Protein AF-A0A093T1C6-F1 (afdb_monomer)

Radius of gyration: 16.37 Å; Cα contacts (8 Å, |Δi|>4): 66; chains: 1; bounding box: 30×38×41 Å

Organism: NCBI:txid328815

pLDDT: mean 87.46, std 9.95, range [58.88, 98.19]

Nearest PDB structures (foldseek):
  8exf-assembly1_A  TM=9.272E-01  e=1.004E-05  Homo sapiens
  6w3j-assembly1_A  TM=9.288E-01  e=1.586E-05  Homo sapiens
  6w3i-assembly1_A  TM=8.935E-01  e=2.504E-05  Homo sapiens
  7cqz-assembly1_A  TM=9.445E-01  e=8.650E-05  Mus musculus
  8eqb-assembly1_B  TM=9.556E-01  e=5.037E-04  Homo sapiens

InterPro domains:
  IPR012937 Terminal nucleotidyltransferase [PF07984] (1-75)
  IPR012937 Terminal nucleotidyltransferase [PTHR12974] (1-75)

Solvent-accessible surface area (backbone atoms only — not comparable to full-atom values): 4862 Å² total; per-residue (Å²): 136,86,80,64,72,79,46,75,44,72,36,64,47,36,42,52,38,71,77,37,81,87,72,82,59,67,60,86,57,86,43,76,46,74,45,60,80,67,93,45,72,67,50,50,50,51,52,52,53,53,52,44,51,53,55,60,70,70,50,62,90,89,57,74,62,92,81,63,46,68,74,73,70,74,114

Foldseek 3Di:
DDWDFPDKDWDDLLVVCVVDPPPPGDPPDTDIDTPTDDPDVVVVVVVLVVVLVVVLVPDDPPDDSPPDDSVNSVD

Secondary structure (DSSP, 8-state):
-PPPEEEEEEEHHHHHHHHSTT-S----S-EEEEEE---SHHHHHHHHHHHHHHHHHTS-TTS-GGG--HHHHH-

Sequence (75 aa):
KQIHVRDIRLNGSTASHILVKQNGTSYKDLDIIFGVELPSELEFQIVKEAVLNCLLDLLPKCVNKQKITAQTMKD

Mean predicted aligned error: 5.91 Å

Structure (mmCIF, N/CA/C/O backbone):
data_AF-A0A093T1C6-F1
#
_entry.id   AF-A0A093T1C6-F1
#
loop_
_atom_site.group_PDB
_atom_site.id
_atom_site.type_symbol
_atom_site.label_atom_id
_atom_site.label_alt_id
_atom_site.label_comp_id
_atom_site.label_asym_id
_atom_site.label_entity_id
_atom_site.label_seq_id
_atom_site.pdbx_PDB_ins_code
_atom_site.Cartn_x
_atom_site.Cartn_y
_atom_site.Cartn_z
_atom_site.occupancy
_atom_site.B_iso_or_equiv
_atom_site.auth_seq_id
_atom_site.auth_comp_id
_atom_site.auth_asym_id
_atom_site.auth_atom_id
_atom_site.pdbx_PDB_model_num
ATOM 1 N N . LYS A 1 1 ? -11.985 6.865 9.431 1.00 64.31 1 LYS A N 1
ATOM 2 C CA . LYS A 1 1 ? -11.627 7.856 8.382 1.00 64.31 1 LYS A CA 1
ATOM 3 C C . LYS A 1 1 ? -11.292 7.093 7.108 1.00 64.31 1 LYS A C 1
ATOM 5 O O . LYS A 1 1 ? -10.707 6.026 7.219 1.00 64.31 1 LYS A O 1
ATOM 10 N N . GLN A 1 2 ? -11.686 7.596 5.941 1.00 79.88 2 G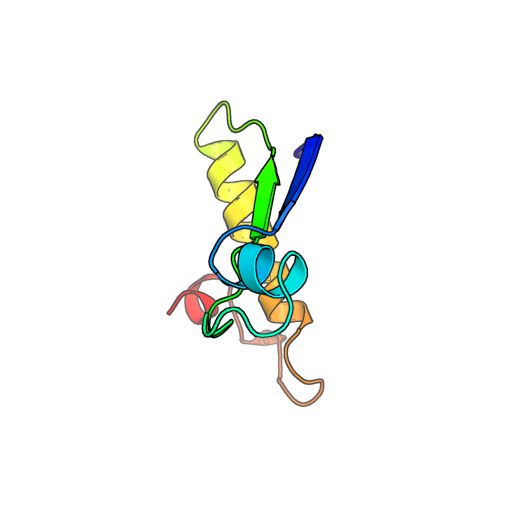LN A N 1
ATOM 11 C CA . GLN A 1 2 ? -11.379 6.971 4.653 1.00 79.88 2 GLN A CA 1
ATOM 12 C C . GLN A 1 2 ? -10.168 7.679 4.037 1.00 79.88 2 GLN A C 1
ATOM 14 O O . GLN A 1 2 ? -10.173 8.903 3.945 1.00 79.88 2 GLN A O 1
ATOM 19 N N . ILE A 1 3 ? -9.140 6.922 3.646 1.00 94.06 3 ILE A N 1
ATOM 20 C CA . ILE A 1 3 ? -8.003 7.443 2.877 1.00 94.06 3 ILE A CA 1
ATOM 21 C C . ILE A 1 3 ? -8.326 7.257 1.398 1.00 94.06 3 ILE A C 1
ATOM 23 O O . ILE A 1 3 ? -8.636 6.147 0.966 1.00 94.06 3 ILE A O 1
ATOM 27 N N . HIS A 1 4 ? -8.278 8.341 0.627 1.00 94.94 4 HIS A N 1
ATOM 28 C CA . HIS A 1 4 ? -8.489 8.272 -0.812 1.00 94.94 4 H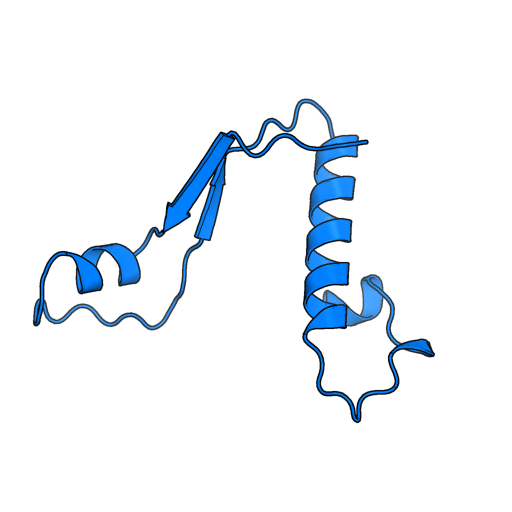IS A CA 1
ATOM 29 C C . HIS A 1 4 ? -7.194 7.845 -1.516 1.00 94.94 4 HIS A C 1
ATOM 31 O O . HIS A 1 4 ? -6.168 8.517 -1.408 1.00 94.94 4 HIS A O 1
ATOM 37 N N . VAL A 1 5 ? -7.251 6.723 -2.234 1.00 97.12 5 VAL A N 1
ATOM 38 C CA . VAL A 1 5 ? -6.159 6.237 -3.086 1.00 97.12 5 VAL A CA 1
ATOM 39 C C . VAL A 1 5 ? -6.379 6.789 -4.489 1.00 97.12 5 VAL A C 1
ATOM 41 O O . VAL A 1 5 ? -7.312 6.375 -5.172 1.00 97.12 5 VAL A O 1
ATOM 44 N N . ARG A 1 6 ? -5.531 7.733 -4.907 1.00 97.94 6 ARG A N 1
ATOM 45 C CA . ARG A 1 6 ? -5.611 8.371 -6.231 1.00 97.94 6 ARG A CA 1
ATOM 46 C C . ARG A 1 6 ? -5.122 7.445 -7.336 1.00 97.94 6 ARG A C 1
ATOM 48 O O . ARG A 1 6 ? -5.709 7.400 -8.410 1.00 97.94 6 ARG A O 1
ATOM 55 N N . ASP A 1 7 ? -4.046 6.714 -7.064 1.00 98.19 7 ASP A N 1
ATOM 56 C CA . ASP A 1 7 ? -3.458 5.757 -7.992 1.00 98.19 7 ASP A CA 1
ATOM 57 C C . ASP A 1 7 ? -2.695 4.652 -7.250 1.00 98.19 7 ASP A C 1
ATOM 59 O O . ASP A 1 7 ? -2.378 4.768 -6.062 1.00 98.19 7 ASP A O 1
ATOM 63 N N . ILE A 1 8 ? -2.422 3.564 -7.969 1.00 98.12 8 ILE A N 1
ATOM 64 C CA . ILE A 1 8 ? -1.573 2.462 -7.523 1.00 98.12 8 ILE A CA 1
ATOM 65 C C . ILE A 1 8 ? -0.572 2.200 -8.642 1.00 98.12 8 ILE A C 1
ATOM 67 O O . ILE A 1 8 ? -0.961 2.020 -9.798 1.00 98.12 8 ILE A O 1
ATOM 71 N N . ARG A 1 9 ? 0.717 2.190 -8.312 1.00 98.06 9 ARG A N 1
ATOM 72 C CA . ARG A 1 9 ? 1.803 2.019 -9.280 1.00 98.06 9 ARG A CA 1
ATOM 73 C C . ARG A 1 9 ? 2.704 0.873 -8.868 1.00 98.06 9 ARG A C 1
ATOM 75 O O . ARG A 1 9 ? 3.003 0.700 -7.690 1.00 98.06 9 ARG A O 1
ATOM 82 N N . LEU A 1 10 ? 3.176 0.136 -9.862 1.00 96.62 10 LEU A N 1
ATOM 83 C CA . LEU A 1 10 ? 4.279 -0.796 -9.701 1.00 96.62 10 LEU A CA 1
ATOM 84 C C . LEU A 1 10 ? 5.584 -0.058 -10.004 1.00 96.62 10 LEU A C 1
ATOM 86 O O . LEU A 1 10 ? 5.678 0.639 -11.015 1.00 96.62 10 LEU A O 1
ATOM 90 N N . ASN A 1 11 ? 6.573 -0.214 -9.134 1.00 94.44 11 ASN A N 1
ATOM 91 C CA . ASN A 1 11 ? 7.880 0.414 -9.270 1.00 94.44 11 ASN A CA 1
ATOM 92 C C . ASN A 1 11 ? 9.004 -0.639 -9.287 1.00 94.44 11 ASN A C 1
ATOM 94 O O . ASN A 1 11 ? 8.758 -1.849 -9.298 1.00 94.44 11 ASN A O 1
ATOM 98 N N . GLY A 1 12 ? 10.245 -0.161 -9.330 1.00 92.69 12 GLY A N 1
ATOM 99 C CA . GLY A 1 12 ? 11.433 -0.980 -9.139 1.00 92.69 12 GLY A CA 1
ATOM 100 C C . GLY A 1 12 ? 11.801 -1.828 -10.352 1.00 92.69 12 GLY A C 1
ATOM 101 O O . GLY A 1 12 ? 11.344 -1.611 -11.483 1.00 92.69 12 GLY A O 1
ATOM 102 N N . SER A 1 13 ? 12.664 -2.817 -10.117 1.00 90.88 13 SER A N 1
ATOM 103 C CA . SER A 1 13 ? 13.137 -3.710 -11.179 1.00 90.88 13 SER A CA 1
ATOM 104 C C . SER A 1 13 ? 12.006 -4.555 -11.762 1.00 90.88 13 SER A C 1
ATOM 106 O O . SER A 1 13 ? 12.053 -4.884 -12.945 1.00 90.88 13 SER A O 1
ATOM 108 N N . THR A 1 14 ? 10.953 -4.832 -10.989 1.00 91.88 14 THR A N 1
ATOM 109 C CA . THR A 1 14 ? 9.779 -5.567 -11.473 1.00 91.88 14 THR A CA 1
ATOM 110 C C . THR A 1 14 ? 9.037 -4.799 -12.567 1.00 91.88 14 THR A C 1
ATOM 112 O O . THR A 1 14 ? 8.710 -5.387 -13.599 1.00 91.88 14 THR A O 1
ATOM 115 N N . ALA A 1 15 ? 8.848 -3.481 -12.426 1.00 92.81 15 ALA A N 1
ATOM 116 C CA . ALA A 1 15 ? 8.277 -2.665 -13.502 1.00 92.81 15 ALA A CA 1
ATOM 117 C C . ALA A 1 15 ? 9.148 -2.711 -14.773 1.00 92.81 15 ALA A C 1
ATOM 119 O O . ALA A 1 15 ? 8.642 -2.897 -15.881 1.00 92.81 15 ALA A O 1
ATOM 120 N N . SER A 1 16 ? 10.472 -2.624 -14.609 1.00 89.81 16 SER A N 1
ATOM 121 C CA . SER A 1 16 ? 11.426 -2.698 -15.726 1.00 89.81 16 SER A CA 1
ATOM 122 C C . SER A 1 16 ? 11.422 -4.070 -16.413 1.00 89.81 16 SER A C 1
ATOM 124 O O . SER A 1 16 ? 11.478 -4.145 -17.640 1.00 89.81 16 SER A O 1
ATOM 126 N N . HIS A 1 17 ? 11.325 -5.153 -15.639 1.00 89.25 17 HIS A N 1
ATOM 127 C CA . HIS A 1 17 ? 11.240 -6.528 -16.134 1.00 89.25 17 HIS A CA 1
ATOM 128 C C . HIS A 1 17 ? 9.985 -6.761 -16.986 1.00 89.25 17 HIS A C 1
ATOM 130 O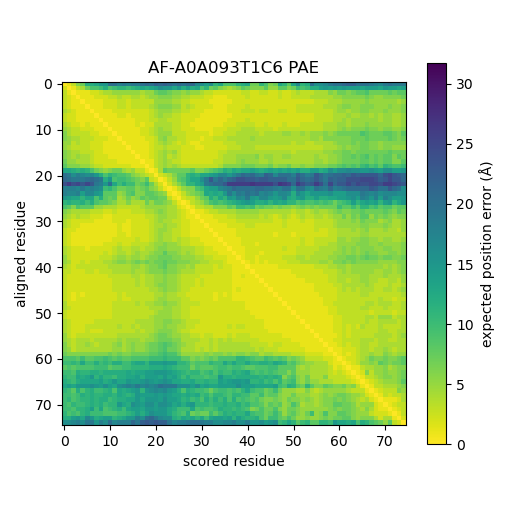 O . HIS A 1 17 ? 10.051 -7.439 -18.011 1.00 89.25 17 HIS A O 1
ATOM 136 N N . ILE A 1 18 ? 8.847 -6.178 -16.591 1.00 90.00 18 ILE A N 1
ATOM 137 C CA . ILE A 1 18 ? 7.595 -6.271 -17.356 1.00 90.00 18 ILE A CA 1
ATOM 138 C C . ILE A 1 18 ? 7.714 -5.540 -18.695 1.00 90.00 18 ILE A C 1
ATOM 140 O O . ILE A 1 18 ? 7.272 -6.058 -19.719 1.00 90.00 18 ILE A O 1
ATOM 144 N N . LEU A 1 19 ? 8.308 -4.344 -18.695 1.00 89.50 19 LEU A N 1
ATOM 145 C CA . LEU A 1 19 ? 8.410 -3.515 -19.896 1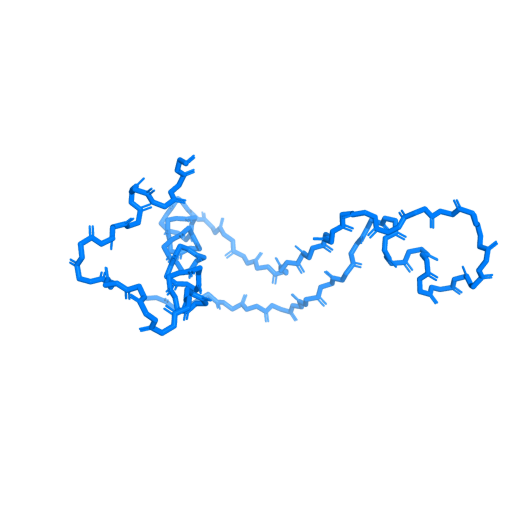.00 89.50 19 LEU A CA 1
ATOM 146 C C . LEU A 1 19 ? 9.421 -4.063 -20.913 1.00 89.50 19 LEU A C 1
ATOM 148 O O . LEU A 1 19 ? 9.234 -3.872 -22.113 1.00 89.50 19 LEU A O 1
ATOM 152 N N . VAL A 1 20 ? 10.476 -4.750 -20.461 1.00 84.44 20 VAL A N 1
ATOM 153 C CA . VAL A 1 20 ? 11.526 -5.278 -21.344 1.00 84.44 20 VAL A CA 1
ATOM 154 C C . VAL A 1 20 ? 11.820 -6.742 -21.022 1.00 84.44 20 VAL A C 1
ATOM 156 O O . VAL A 1 20 ? 12.568 -7.076 -20.101 1.00 84.44 20 VAL A O 1
ATOM 159 N N . LYS A 1 21 ? 11.267 -7.638 -21.844 1.00 68.19 21 LYS A N 1
ATOM 160 C CA . LYS A 1 21 ? 11.496 -9.083 -21.744 1.00 68.19 21 LYS A CA 1
ATOM 161 C C . LYS A 1 21 ? 12.985 -9.387 -21.984 1.00 68.19 21 LYS A C 1
ATOM 163 O O . LYS A 1 21 ? 13.535 -8.963 -22.992 1.00 68.19 21 LYS A O 1
ATOM 168 N N . GLN A 1 22 ? 13.613 -10.152 -21.085 1.00 66.12 22 GLN A N 1
ATOM 169 C CA . GLN A 1 22 ? 15.031 -10.573 -21.148 1.00 66.12 22 GLN A CA 1
ATOM 170 C C . GLN A 1 22 ? 16.092 -9.472 -20.923 1.00 66.12 22 GLN A C 1
ATOM 172 O O . GLN A 1 22 ? 17.238 -9.629 -21.329 1.00 66.12 22 GLN A O 1
ATOM 177 N N . ASN A 1 23 ? 15.776 -8.388 -20.215 1.00 64.12 23 ASN A N 1
ATOM 178 C CA . ASN A 1 23 ? 16.743 -7.319 -19.905 1.00 64.12 23 ASN A CA 1
ATOM 179 C C . ASN A 1 23 ? 17.800 -7.663 -18.824 1.00 64.12 23 ASN A C 1
ATOM 181 O O . ASN A 1 23 ? 18.487 -6.769 -18.338 1.00 64.12 23 ASN A O 1
ATOM 185 N N . GLY A 1 24 ? 17.905 -8.923 -18.388 1.00 68.69 24 GLY A N 1
ATOM 186 C CA . GLY A 1 24 ? 18.835 -9.345 -17.331 1.00 68.69 24 GLY A CA 1
ATOM 187 C C . GLY A 1 24 ? 18.515 -8.809 -15.926 1.00 68.69 24 GLY A C 1
ATOM 188 O O . GLY A 1 24 ? 19.186 -9.193 -14.970 1.00 68.69 24 GLY A O 1
ATOM 189 N N . THR A 1 25 ? 17.488 -7.964 -15.765 1.00 68.81 25 THR A N 1
ATOM 190 C CA . THR A 1 25 ? 17.072 -7.470 -14.447 1.00 68.81 25 THR A CA 1
ATOM 191 C C . THR A 1 25 ? 16.240 -8.524 -13.722 1.00 68.81 25 THR A C 1
ATOM 193 O O . THR A 1 25 ? 15.248 -9.041 -14.243 1.00 68.81 25 THR A O 1
ATOM 196 N N . SER A 1 26 ? 16.665 -8.872 -12.507 1.00 76.75 26 SER A N 1
ATOM 197 C CA . SER A 1 26 ? 15.907 -9.761 -11.627 1.00 76.75 26 SER A CA 1
ATOM 198 C C . SER A 1 26 ? 14.759 -9.006 -10.953 1.00 76.75 26 SER A C 1
ATOM 200 O O . SER A 1 26 ? 14.965 -7.896 -10.463 1.00 76.75 26 SER A O 1
ATOM 202 N N . TYR A 1 27 ? 13.589 -9.634 -10.842 1.00 79.44 27 TYR A N 1
ATOM 203 C CA . TYR A 1 27 ? 12.392 -9.099 -10.176 1.00 79.44 27 TYR A CA 1
ATOM 204 C C . TYR A 1 27 ? 12.247 -9.657 -8.746 1.00 79.44 27 TYR A C 1
ATOM 206 O O . TYR A 1 27 ? 11.220 -10.210 -8.372 1.00 79.44 27 TYR A O 1
ATOM 214 N N . LYS A 1 28 ? 13.324 -9.604 -7.952 1.00 88.06 28 LYS A N 1
ATOM 215 C CA . LYS A 1 28 ? 13.325 -10.205 -6.605 1.00 88.06 28 LYS A CA 1
ATOM 216 C C . LYS A 1 28 ? 12.364 -9.501 -5.646 1.00 88.06 28 LYS A C 1
ATOM 218 O O . LYS A 1 28 ? 11.719 -10.178 -4.853 1.00 88.06 28 LYS A O 1
ATOM 223 N N . ASP A 1 29 ? 12.261 -8.182 -5.772 1.00 91.31 29 ASP A N 1
ATOM 224 C CA . ASP A 1 29 ? 11.443 -7.333 -4.913 1.00 91.31 29 ASP A CA 1
ATOM 225 C C . ASP A 1 29 ? 10.229 -6.794 -5.678 1.00 91.31 29 ASP A C 1
ATOM 227 O O . ASP A 1 29 ? 10.306 -6.457 -6.865 1.00 91.31 29 ASP A O 1
ATOM 231 N N . LEU A 1 30 ? 9.090 -6.712 -4.989 1.00 93.00 30 LEU A N 1
ATOM 232 C CA . LEU A 1 30 ? 7.846 -6.174 -5.530 1.00 93.00 30 LEU A CA 1
ATOM 233 C C . LEU A 1 30 ? 7.530 -4.832 -4.866 1.00 93.00 30 LEU A C 1
ATOM 235 O O . LEU A 1 30 ? 6.971 -4.790 -3.772 1.00 93.00 30 LEU A O 1
ATOM 239 N N . ASP A 1 31 ? 7.846 -3.740 -5.558 1.00 95.00 31 ASP A N 1
ATOM 240 C CA . ASP A 1 31 ? 7.608 -2.389 -5.055 1.00 95.00 31 ASP A CA 1
ATOM 241 C C . ASP A 1 31 ? 6.244 -1.866 -5.514 1.00 95.00 31 ASP A C 1
ATOM 243 O O . ASP A 1 31 ? 6.043 -1.560 -6.693 1.00 95.00 31 ASP A O 1
ATOM 247 N N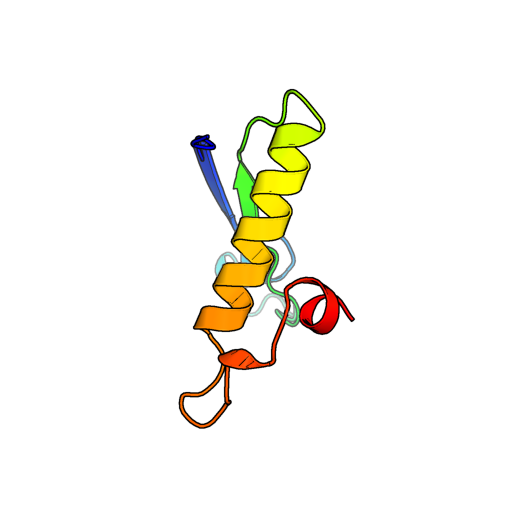 . ILE A 1 32 ? 5.304 -1.724 -4.581 1.00 96.94 32 ILE A N 1
ATOM 248 C CA . ILE A 1 32 ? 3.975 -1.160 -4.849 1.00 96.94 32 ILE A CA 1
ATOM 249 C C . ILE A 1 32 ? 3.875 0.211 -4.184 1.00 96.94 32 ILE A C 1
ATOM 251 O O . ILE A 1 32 ? 4.115 0.355 -2.987 1.00 96.94 32 ILE A O 1
ATOM 255 N N . ILE A 1 33 ? 3.487 1.223 -4.958 1.00 97.88 33 ILE A N 1
ATOM 256 C CA . ILE A 1 33 ? 3.278 2.589 -4.479 1.00 97.88 33 ILE A CA 1
ATOM 257 C C . ILE A 1 33 ? 1.787 2.904 -4.517 1.00 97.88 33 ILE A C 1
ATOM 259 O O . ILE A 1 33 ? 1.163 2.825 -5.573 1.00 97.88 33 ILE A O 1
ATOM 263 N N . PHE A 1 34 ? 1.242 3.331 -3.380 1.00 97.88 34 PHE A N 1
ATOM 264 C CA . PHE A 1 34 ? -0.118 3.854 -3.268 1.00 97.88 34 PHE A CA 1
ATOM 265 C C . PHE A 1 34 ? -0.069 5.383 -3.221 1.00 97.88 34 PHE A C 1
ATOM 267 O O . PHE A 1 34 ? 0.463 5.970 -2.277 1.00 97.88 34 PHE A O 1
ATOM 274 N N . GLY A 1 35 ? -0.614 6.041 -4.242 1.00 97.81 35 GLY A N 1
ATOM 275 C CA . GLY A 1 35 ? -0.723 7.494 -4.302 1.00 97.81 35 GLY A CA 1
ATOM 276 C C . GLY A 1 35 ? -1.830 8.007 -3.382 1.00 97.81 35 GLY A C 1
ATOM 277 O O . GLY A 1 35 ? -2.972 8.147 -3.811 1.00 97.81 35 GLY A O 1
ATOM 278 N N . VAL A 1 36 ? -1.496 8.324 -2.131 1.00 97.12 36 VAL A N 1
ATOM 279 C CA . VAL A 1 36 ? -2.431 8.833 -1.108 1.00 97.12 36 VAL A CA 1
ATOM 280 C C . VAL A 1 36 ? -2.010 10.211 -0.595 1.00 97.12 36 VAL A C 1
ATOM 282 O O . VAL A 1 36 ? -0.871 10.634 -0.790 1.00 97.12 36 VAL A O 1
ATOM 285 N N . GLU A 1 37 ? -2.928 10.918 0.061 1.00 95.38 37 GLU A N 1
ATOM 286 C CA . GLU A 1 37 ? -2.627 12.136 0.820 1.00 95.38 37 GLU A 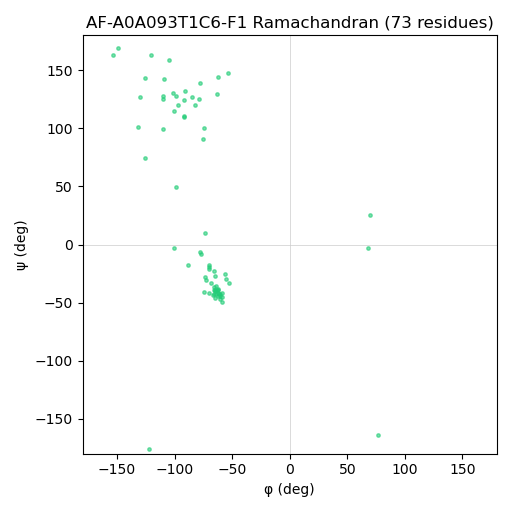CA 1
ATOM 287 C C . GLU A 1 37 ? -2.578 11.814 2.316 1.00 95.38 37 GLU A C 1
ATOM 289 O O . GLU A 1 37 ? -3.490 11.180 2.846 1.00 95.38 37 GLU A O 1
ATOM 294 N N . LEU A 1 38 ? -1.512 12.252 2.992 1.00 95.62 38 LEU A N 1
ATOM 295 C CA . LEU A 1 38 ? -1.272 12.016 4.420 1.00 95.62 38 LEU A CA 1
ATOM 296 C C . LEU A 1 38 ? -1.029 13.363 5.122 1.00 95.62 38 LEU A C 1
ATOM 298 O O . LEU A 1 38 ? 0.116 13.715 5.401 1.00 95.62 38 LEU A O 1
ATOM 302 N N . PRO A 1 39 ? -2.085 14.165 5.343 1.00 94.25 39 PRO A N 1
ATOM 303 C CA . PRO A 1 39 ? -1.948 15.526 5.857 1.00 94.25 39 PRO A CA 1
ATOM 304 C C . PRO A 1 39 ? -1.497 15.582 7.323 1.00 94.25 39 PRO A C 1
ATOM 306 O O . PRO A 1 39 ? -1.023 16.626 7.767 1.00 94.25 39 PRO A O 1
ATOM 309 N N . SER A 1 40 ? -1.653 14.496 8.089 1.00 95.38 40 SER A N 1
ATOM 310 C CA . SER A 1 40 ? -1.234 14.431 9.489 1.00 95.38 40 SER A CA 1
ATOM 311 C C . SER A 1 40 ? -0.816 13.022 9.915 1.00 95.38 40 SER A C 1
ATOM 313 O O . SER A 1 40 ? -1.079 12.036 9.225 1.00 95.38 40 SER A O 1
ATOM 315 N N . GLU A 1 41 ? -0.218 12.926 11.106 1.00 95.31 41 GLU A N 1
ATOM 316 C CA . GLU A 1 41 ? 0.175 11.663 11.749 1.00 95.31 41 GLU A CA 1
ATOM 317 C C . GLU A 1 41 ? -0.997 10.677 11.901 1.00 95.31 41 GLU A C 1
ATOM 319 O O . GLU A 1 41 ? -0.813 9.463 11.845 1.00 95.31 41 GLU A O 1
ATOM 324 N N . LEU A 1 42 ? -2.228 11.178 12.045 1.00 94.31 42 LEU A N 1
ATOM 325 C CA . LEU A 1 42 ? -3.406 10.322 12.174 1.00 94.31 42 LEU A CA 1
ATOM 326 C C . LEU A 1 42 ? -3.617 9.460 10.921 1.00 94.31 42 LEU A C 1
ATOM 328 O O . LEU A 1 42 ? -3.931 8.276 11.035 1.00 94.31 42 LEU A O 1
ATOM 332 N N . GLU A 1 43 ? -3.428 10.022 9.727 1.00 95.19 43 GLU A N 1
ATOM 333 C CA . GLU A 1 43 ? -3.544 9.258 8.486 1.00 95.19 43 GLU A CA 1
ATOM 334 C C . GLU A 1 43 ? -2.408 8.237 8.335 1.00 95.19 43 GLU A C 1
ATOM 336 O O . GLU A 1 43 ? -2.665 7.130 7.863 1.00 95.19 43 GLU A O 1
ATOM 341 N N . PHE A 1 44 ? -1.197 8.534 8.823 1.00 94.81 44 PHE A N 1
ATOM 342 C CA . PHE A 1 44 ? -0.110 7.546 8.879 1.00 94.81 44 PHE A CA 1
ATOM 343 C C . PHE A 1 44 ? -0.474 6.337 9.748 1.00 94.81 44 PHE A C 1
ATOM 345 O O . PHE A 1 44 ? -0.265 5.195 9.326 1.00 94.81 44 PHE A O 1
ATOM 352 N N . GLN A 1 45 ? -1.065 6.560 10.927 1.00 93.81 45 GLN A N 1
ATOM 353 C CA . GLN A 1 45 ? -1.504 5.458 11.791 1.00 93.81 45 GLN A CA 1
ATOM 354 C C . GLN A 1 45 ? -2.6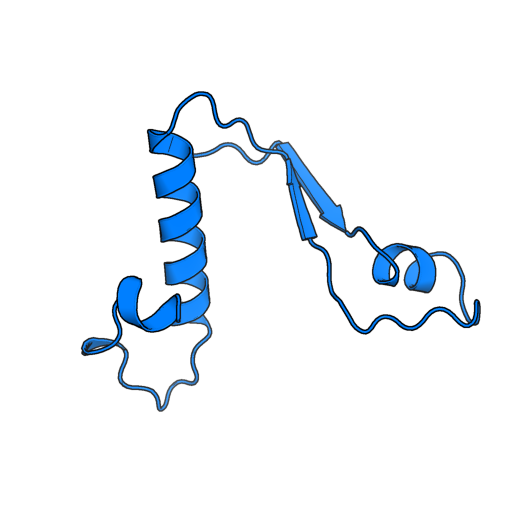22 4.633 11.142 1.00 93.81 45 GLN A C 1
ATOM 356 O O . GLN A 1 45 ? -2.578 3.405 11.198 1.00 93.81 45 GLN A O 1
ATOM 361 N N . ILE A 1 46 ? -3.560 5.279 10.442 1.00 94.38 46 ILE A N 1
ATOM 362 C CA . ILE A 1 46 ? -4.616 4.578 9.696 1.00 94.38 46 ILE A CA 1
ATOM 363 C C . ILE A 1 46 ? -4.021 3.696 8.588 1.00 94.38 46 ILE A C 1
ATOM 365 O O . ILE A 1 46 ? -4.433 2.545 8.450 1.00 94.38 46 ILE A O 1
ATOM 369 N N . VAL A 1 47 ? -3.044 4.193 7.813 1.00 95.19 47 VAL A N 1
ATOM 370 C CA . VAL A 1 47 ? -2.357 3.374 6.793 1.00 95.19 47 VAL A CA 1
ATOM 371 C C . VAL A 1 47 ? -1.666 2.179 7.444 1.00 95.19 47 VAL A C 1
ATOM 373 O O . VAL A 1 47 ? -1.814 1.053 6.973 1.00 95.19 47 VAL A O 1
ATOM 376 N N . LYS A 1 48 ? -0.936 2.406 8.540 1.00 93.81 48 LYS A N 1
ATOM 377 C CA . LYS A 1 48 ? -0.222 1.348 9.260 1.00 93.81 48 LYS A CA 1
ATOM 378 C C . LYS A 1 48 ? -1.172 0.252 9.748 1.00 93.81 48 LYS A C 1
ATOM 380 O O . LYS A 1 48 ? -0.906 -0.925 9.510 1.00 93.81 48 LYS A O 1
ATOM 385 N N . GLU A 1 49 ? -2.269 0.620 10.407 1.00 92.25 49 GLU A N 1
ATOM 386 C CA . GLU A 1 49 ? -3.275 -0.342 10.872 1.00 92.25 49 GLU A CA 1
ATOM 387 C C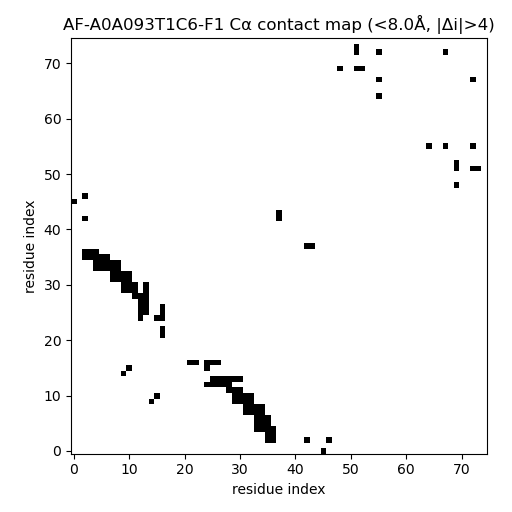 . GLU A 1 49 ? -3.916 -1.099 9.709 1.00 92.25 49 GLU A C 1
ATOM 389 O O . GLU A 1 49 ? -4.051 -2.320 9.778 1.00 92.25 49 GLU A O 1
ATOM 394 N N . ALA A 1 50 ? -4.255 -0.406 8.617 1.00 92.56 50 ALA A N 1
ATOM 395 C CA . ALA A 1 50 ? -4.818 -1.038 7.429 1.00 92.56 50 ALA A CA 1
ATOM 396 C C . ALA A 1 50 ? -3.872 -2.101 6.846 1.00 92.56 50 ALA A C 1
ATOM 398 O O . ALA A 1 50 ? -4.309 -3.211 6.551 1.00 92.56 50 ALA A O 1
ATOM 399 N N . VAL A 1 51 ? -2.573 -1.801 6.737 1.00 93.31 51 VAL A N 1
ATOM 400 C CA . VAL A 1 51 ? -1.573 -2.755 6.232 1.00 93.31 51 VAL A CA 1
ATOM 401 C C . VAL A 1 51 ? -1.430 -3.963 7.161 1.00 93.31 51 VAL A C 1
ATOM 403 O O . VAL A 1 51 ? -1.454 -5.097 6.685 1.00 93.31 51 VAL A O 1
ATOM 406 N N . LEU A 1 52 ? -1.326 -3.748 8.475 1.00 92.50 52 LEU A N 1
ATOM 407 C CA . LEU A 1 52 ? -1.189 -4.842 9.445 1.00 92.50 52 LEU A CA 1
ATOM 408 C C . LEU A 1 52 ? -2.423 -5.758 9.449 1.00 92.50 52 LEU A C 1
ATOM 410 O O . LEU A 1 52 ? -2.280 -6.980 9.477 1.00 92.50 52 LEU A O 1
ATOM 414 N N . ASN A 1 53 ? -3.623 -5.186 9.328 1.00 89.31 53 ASN A N 1
ATOM 415 C CA . ASN A 1 53 ? -4.859 -5.960 9.204 1.00 89.31 53 ASN A CA 1
ATOM 416 C C . ASN A 1 53 ? -4.904 -6.767 7.895 1.00 89.31 53 ASN A C 1
ATOM 418 O O . ASN A 1 53 ? -5.230 -7.952 7.925 1.00 89.31 53 ASN A O 1
ATOM 422 N N . CYS A 1 54 ? -4.495 -6.185 6.761 1.00 92.00 54 CYS A N 1
ATOM 423 C CA . CYS A 1 54 ? -4.393 -6.921 5.495 1.00 92.00 54 CYS A CA 1
ATOM 424 C C . CYS A 1 54 ? -3.431 -8.115 5.600 1.00 92.00 54 CYS A C 1
ATOM 426 O O . CYS A 1 54 ? -3.735 -9.204 5.113 1.00 92.00 54 CYS A O 1
ATOM 428 N N . LEU A 1 55 ? -2.284 -7.941 6.260 1.00 90.88 55 LEU A N 1
ATOM 429 C CA . LEU A 1 55 ? -1.342 -9.038 6.495 1.00 90.88 55 LEU A CA 1
ATOM 430 C C . LEU A 1 55 ? -1.973 -10.151 7.355 1.00 90.88 55 LEU A C 1
ATOM 432 O O . LEU A 1 55 ? -1.757 -11.332 7.081 1.00 90.88 55 LEU A O 1
ATOM 436 N N . LEU A 1 56 ? -2.786 -9.794 8.358 1.00 89.25 56 LEU A N 1
ATOM 437 C CA . LEU A 1 56 ? -3.484 -10.754 9.221 1.00 89.25 56 LEU A CA 1
ATOM 438 C C . LEU A 1 56 ? -4.520 -11.557 8.426 1.00 89.25 56 LEU A C 1
ATOM 440 O O . LEU A 1 56 ? -4.679 -12.770 8.620 1.00 89.25 56 LEU A O 1
ATOM 444 N N . ASP A 1 57 ? -5.222 -10.895 7.510 1.00 89.00 57 ASP A N 1
ATOM 445 C CA . ASP A 1 57 ? -6.214 -11.516 6.636 1.00 89.00 57 ASP A CA 1
ATOM 446 C C . ASP A 1 57 ? -5.588 -12.543 5.690 1.00 89.00 57 ASP A C 1
ATOM 448 O O . ASP A 1 57 ? -6.172 -13.614 5.491 1.00 89.00 57 ASP A O 1
ATOM 452 N N . LEU A 1 58 ? -4.367 -12.278 5.219 1.00 90.31 58 LEU A N 1
ATOM 453 C CA . LEU A 1 58 ? -3.602 -13.151 4.325 1.00 90.31 58 LEU A CA 1
ATOM 454 C C . LEU A 1 58 ? -2.951 -14.361 5.017 1.00 90.31 58 LEU A C 1
ATOM 456 O O . LEU A 1 58 ? -2.438 -15.246 4.328 1.00 90.31 58 LEU A O 1
ATOM 460 N N . LEU A 1 59 ? -2.983 -14.449 6.353 1.00 89.94 59 LEU A N 1
ATOM 461 C CA . LEU A 1 59 ? -2.473 -15.629 7.053 1.00 89.94 59 LEU A CA 1
ATOM 462 C C . LEU A 1 59 ? -3.262 -16.898 6.673 1.00 89.94 59 LEU A C 1
ATOM 464 O O . LEU A 1 59 ? -4.490 -16.845 6.524 1.00 89.94 59 LEU A O 1
ATOM 468 N N . PRO A 1 60 ? -2.593 -18.066 6.580 1.00 90.94 60 PRO A N 1
ATOM 469 C CA . PRO A 1 60 ? -3.251 -19.334 6.286 1.00 90.94 60 PRO A CA 1
ATOM 470 C C . PRO A 1 60 ? -4.407 -19.640 7.245 1.00 90.94 60 PRO A C 1
ATOM 472 O O . PRO A 1 60 ? -4.348 -19.335 8.435 1.00 90.94 60 PRO A O 1
ATOM 475 N N . LYS A 1 61 ? -5.445 -20.329 6.751 1.00 85.12 61 LYS A N 1
ATOM 476 C CA . LYS A 1 61 ? -6.662 -20.651 7.527 1.00 85.12 61 LYS A CA 1
ATOM 477 C C . LYS A 1 61 ? -6.400 -21.421 8.828 1.00 85.12 61 LYS A C 1
ATOM 479 O O . LYS A 1 61 ? -7.218 -21.363 9.737 1.00 85.12 61 LYS A O 1
ATOM 484 N N . CYS A 1 62 ? -5.291 -22.155 8.911 1.00 82.62 62 CYS A N 1
ATOM 485 C CA . CYS A 1 62 ? -4.898 -22.917 10.096 1.00 82.62 62 CYS A CA 1
ATOM 486 C C . CYS A 1 62 ? -4.284 -22.059 11.218 1.00 82.62 62 CYS A C 1
ATOM 488 O O . CYS A 1 62 ? -4.032 -22.577 12.304 1.00 82.62 62 CYS A O 1
ATOM 490 N N . VAL A 1 63 ? -4.047 -20.765 10.985 1.00 86.88 63 VAL A N 1
ATOM 491 C CA . VAL A 1 63 ? -3.489 -19.855 11.987 1.00 86.88 63 VAL A CA 1
ATOM 492 C C . VAL A 1 63 ? -4.600 -19.301 12.878 1.00 86.88 63 VAL A C 1
ATOM 494 O O . VAL A 1 63 ? -5.578 -18.726 12.400 1.00 86.88 63 VAL A O 1
ATOM 497 N N . ASN A 1 64 ? -4.437 -19.428 14.198 1.00 82.31 64 ASN A N 1
ATOM 498 C CA . ASN A 1 64 ? -5.353 -18.815 15.155 1.00 82.31 64 ASN A CA 1
ATOM 499 C C . ASN A 1 64 ? -5.111 -17.298 15.238 1.00 82.31 64 ASN A C 1
ATOM 501 O O . ASN A 1 64 ? -4.216 -16.832 15.943 1.00 82.31 64 ASN A O 1
ATOM 505 N N . LYS A 1 65 ? -5.957 -16.533 14.545 1.00 81.88 65 LYS A N 1
ATOM 506 C CA . LYS A 1 65 ? -5.877 -15.069 14.469 1.00 81.88 65 LYS A CA 1
ATOM 507 C C . LYS A 1 65 ? -6.243 -14.355 15.779 1.00 81.88 65 LYS A C 1
ATOM 509 O O . LYS A 1 65 ? -5.862 -13.207 15.952 1.00 81.88 65 LYS A O 1
ATOM 514 N N . GLN A 1 66 ? -6.922 -15.015 16.727 1.00 79.06 66 GLN A N 1
ATOM 515 C CA . GLN A 1 66 ? -7.395 -14.370 17.967 1.00 79.06 66 GLN A CA 1
ATOM 516 C C . GLN A 1 66 ? -6.259 -13.914 18.894 1.00 79.06 66 GLN A C 1
ATOM 518 O O . GLN A 1 66 ? -6.469 -13.042 19.731 1.00 79.06 66 GLN A O 1
ATOM 523 N N . LYS A 1 67 ? -5.069 -14.515 18.772 1.00 76.00 67 LYS A N 1
ATOM 524 C CA . LYS A 1 67 ? -3.894 -14.173 19.590 1.00 76.00 67 LYS A CA 1
ATOM 525 C C . LYS A 1 67 ? -2.884 -13.278 18.868 1.00 76.00 67 LYS A C 1
ATOM 527 O O . LYS A 1 67 ? -1.881 -12.912 19.472 1.00 76.00 67 LYS A O 1
ATOM 532 N N . ILE A 1 68 ? -3.113 -12.955 17.596 1.00 81.19 68 ILE A N 1
ATOM 533 C CA . ILE A 1 68 ? -2.173 -12.180 16.785 1.00 81.19 68 ILE A CA 1
ATOM 534 C C . ILE A 1 68 ? -2.612 -10.720 16.810 1.00 81.19 68 ILE A C 1
ATOM 536 O O . ILE A 1 68 ? -3.724 -10.391 16.407 1.00 81.19 68 ILE A O 1
ATOM 540 N N . THR A 1 69 ? -1.734 -9.849 17.304 1.00 77.12 69 THR A N 1
ATOM 541 C CA . THR A 1 69 ? -1.977 -8.403 17.346 1.00 77.12 69 THR A CA 1
ATOM 542 C C . THR A 1 69 ? -1.161 -7.693 16.274 1.00 77.12 69 THR A C 1
ATOM 544 O O . THR A 1 69 ? -0.114 -8.187 15.855 1.00 77.12 69 THR A O 1
ATOM 547 N N . ALA A 1 70 ? -1.588 -6.487 15.896 1.00 72.31 70 ALA A N 1
ATOM 548 C CA . ALA A 1 70 ? -0.838 -5.608 15.000 1.00 72.31 70 ALA A CA 1
ATOM 549 C C . ALA A 1 70 ? 0.616 -5.385 15.472 1.00 72.31 70 ALA A C 1
ATOM 551 O O . ALA A 1 70 ? 1.525 -5.285 14.654 1.00 72.31 70 ALA A O 1
ATOM 552 N N . GLN A 1 71 ? 0.852 -5.362 16.790 1.00 72.12 71 GLN A N 1
ATOM 553 C CA . GLN A 1 71 ? 2.190 -5.219 17.362 1.00 72.12 71 GLN A CA 1
ATOM 554 C C . GLN A 1 71 ? 3.050 -6.473 17.153 1.00 72.12 71 GLN A C 1
ATOM 556 O O . GLN A 1 71 ? 4.211 -6.345 16.793 1.00 72.12 71 GLN A O 1
ATOM 561 N N . THR A 1 72 ? 2.480 -7.670 17.319 1.00 77.00 72 THR A N 1
ATOM 562 C CA . THR A 1 72 ? 3.187 -8.951 17.117 1.00 77.00 72 THR A CA 1
ATOM 563 C C . THR A 1 72 ? 3.505 -9.231 15.646 1.00 77.00 72 THR A C 1
ATOM 565 O O . THR A 1 72 ? 4.369 -10.042 15.359 1.00 77.00 72 THR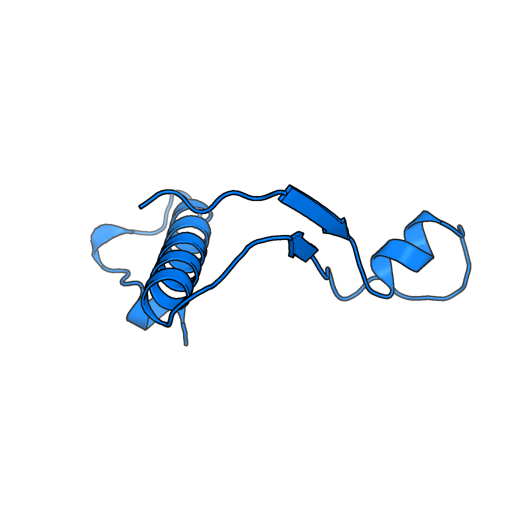 A O 1
ATOM 568 N N . MET A 1 73 ? 2.791 -8.598 14.713 1.00 73.56 73 MET A N 1
ATOM 569 C CA . MET A 1 73 ? 2.995 -8.765 13.268 1.00 73.56 73 MET A CA 1
ATOM 570 C C . MET A 1 73 ? 4.031 -7.828 12.661 1.00 73.56 73 MET A C 1
ATOM 572 O O . MET A 1 73 ? 4.440 -8.021 11.519 1.00 73.56 73 MET A O 1
ATOM 576 N N . LYS A 1 74 ? 4.363 -6.753 13.375 1.00 72.06 74 LYS A N 1
ATOM 577 C CA . LYS A 1 74 ? 5.312 -5.750 12.903 1.00 72.06 74 LYS A CA 1
ATOM 578 C C . LYS A 1 74 ? 6.759 -6.262 12.964 1.00 72.06 74 LYS A C 1
ATOM 580 O O . LYS A 1 74 ? 7.584 -5.777 12.192 1.00 72.06 74 LYS A O 1
ATOM 585 N N . ASP A 1 75 ? 7.029 -7.179 13.889 1.00 58.88 75 ASP A N 1
ATOM 586 C CA . ASP A 1 75 ? 8.346 -7.749 14.192 1.00 58.88 75 ASP A CA 1
ATOM 587 C C . ASP A 1 75 ? 8.556 -9.082 13.451 1.00 58.88 75 ASP A C 1
ATOM 589 O O . ASP A 1 75 ? 9.707 -9.334 13.024 1.00 58.88 75 ASP A O 1
#